Protein AF-A0A352X367-F1 (afdb_monomer)

Foldseek 3Di:
DPPDDPVRVVVVVVVVVVVVVVVVVPPPDPPCPVCNVCPCVCVPPPVVVVVVVVVVVVVVVVVD

Sequence (64 aa):
MSPLSIEERVAALEAEVVFLKQKVVSPEVPVIPWRKKIAGTFTQDSVYKEAMKLGRQYRRYCQS

Structure (mmCIF, N/CA/C/O backbone):
data_AF-A0A352X367-F1
#
_entry.id   AF-A0A352X367-F1
#
loop_
_atom_site.group_PDB
_atom_site.id
_atom_site.type_symbol
_atom_site.label_atom_id
_atom_site.label_alt_id
_atom_site.label_comp_id
_atom_site.label_asym_id
_atom_site.label_entity_id
_atom_site.label_seq_id
_atom_site.pdbx_PDB_ins_code
_atom_site.Cartn_x
_atom_site.Cartn_y
_atom_site.Cartn_z
_atom_site.occupancy
_atom_site.B_iso_or_equiv
_atom_site.auth_seq_id
_atom_site.auth_comp_id
_atom_site.auth_asym_id
_atom_site.auth_atom_id
_atom_site.pdbx_PDB_model_num
ATOM 1 N N . MET A 1 1 ? -10.112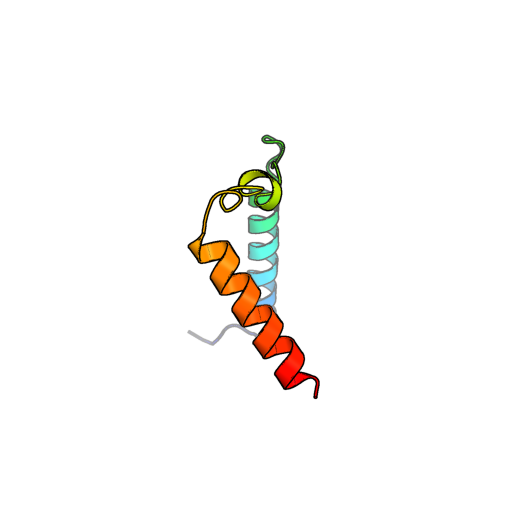 9.141 35.391 1.00 43.47 1 MET A N 1
ATOM 2 C CA . MET A 1 1 ? -10.795 8.509 34.245 1.00 43.47 1 MET A CA 1
ATOM 3 C C . MET A 1 1 ? -10.617 7.014 34.396 1.00 43.47 1 MET A C 1
ATOM 5 O O . MET A 1 1 ? -9.482 6.556 34.354 1.00 43.47 1 MET A O 1
ATOM 9 N N . SER A 1 2 ? -11.690 6.283 34.684 1.00 57.16 2 SER A N 1
ATOM 10 C CA . SER A 1 2 ? -11.650 4.818 34.705 1.00 57.16 2 SER A CA 1
ATOM 11 C C . SER A 1 2 ? -11.378 4.322 33.283 1.00 57.16 2 SER A C 1
ATOM 13 O O . SER A 1 2 ? -11.947 4.896 32.349 1.00 57.16 2 SER A O 1
ATOM 15 N N . PRO A 1 3 ? -10.491 3.334 33.081 1.00 75.69 3 PRO A N 1
ATOM 16 C CA . P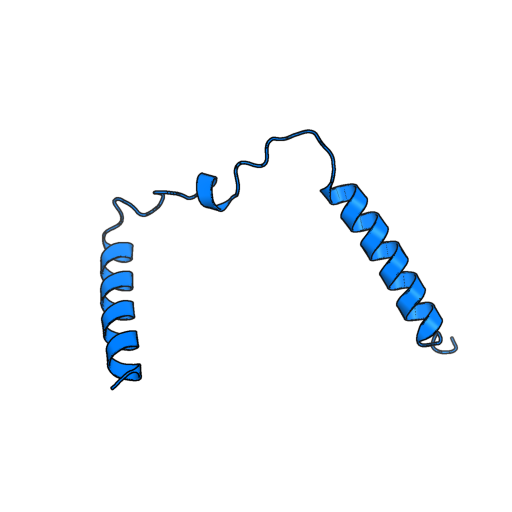RO A 1 3 ? -10.265 2.789 31.752 1.00 75.69 3 PRO A CA 1
ATOM 17 C C . PRO A 1 3 ? -11.581 2.193 31.246 1.00 75.69 3 PRO A C 1
ATOM 19 O O . PRO A 1 3 ? -12.216 1.423 31.965 1.00 75.69 3 PRO A O 1
ATOM 22 N N . LEU A 1 4 ? -11.988 2.589 30.036 1.00 79.94 4 LEU A N 1
ATOM 23 C CA . LEU A 1 4 ? -13.130 1.997 29.337 1.00 79.94 4 LEU A CA 1
ATOM 24 C C . LEU A 1 4 ? -12.999 0.473 29.342 1.00 79.94 4 LEU A C 1
ATOM 26 O O . LEU A 1 4 ? -11.886 -0.057 29.194 1.00 79.94 4 LEU A O 1
ATOM 30 N N . SER A 1 5 ? -14.128 -0.219 29.480 1.00 90.38 5 SER A N 1
ATOM 31 C CA . SER A 1 5 ? -14.157 -1.671 29.357 1.00 90.38 5 SER A CA 1
ATOM 32 C C . SER A 1 5 ? -13.694 -2.090 27.955 1.00 90.38 5 SER A C 1
ATOM 34 O O . SER A 1 5 ? -13.651 -1.296 27.006 1.00 90.38 5 SER A O 1
ATOM 36 N N . ILE A 1 6 ? -13.286 -3.349 27.808 1.00 91.75 6 ILE A N 1
ATOM 37 C CA . ILE A 1 6 ? -12.844 -3.859 26.505 1.00 91.75 6 ILE A CA 1
ATOM 38 C C . ILE A 1 6 ? -13.992 -3.780 25.496 1.00 91.75 6 ILE A C 1
ATOM 40 O O . ILE A 1 6 ? -13.775 -3.377 24.358 1.00 91.75 6 ILE A O 1
ATOM 44 N N . GLU A 1 7 ? -15.207 -4.087 25.932 1.00 93.75 7 GLU A N 1
ATOM 45 C CA . GLU A 1 7 ? -16.425 -4.061 25.129 1.00 93.75 7 GLU A CA 1
ATOM 46 C C . GLU A 1 7 ? -16.718 -2.649 24.609 1.00 93.75 7 GLU A C 1
ATOM 48 O O . GLU A 1 7 ? -16.991 -2.475 23.424 1.00 93.75 7 GLU A O 1
ATOM 53 N N . GLU A 1 8 ? -16.570 -1.624 25.452 1.00 92.50 8 GLU A N 1
ATOM 54 C CA . GLU A 1 8 ? -16.755 -0.219 25.060 1.00 92.50 8 GLU A CA 1
ATOM 55 C C . GLU A 1 8 ? -15.719 0.228 24.020 1.00 92.50 8 GLU A C 1
ATOM 57 O O . GLU A 1 8 ? -16.040 0.932 23.060 1.00 92.50 8 GLU A O 1
ATOM 62 N N . ARG A 1 9 ? -14.467 -0.217 24.173 1.00 93.88 9 ARG A N 1
ATOM 63 C CA . ARG A 1 9 ? -13.389 0.076 23.217 1.00 93.88 9 ARG A CA 1
ATOM 64 C C . ARG A 1 9 ? -13.606 -0.630 21.882 1.00 93.88 9 ARG A C 1
ATOM 66 O O . ARG A 1 9 ? -13.338 -0.040 20.838 1.00 93.88 9 ARG A O 1
ATOM 73 N N . VAL A 1 10 ? -14.081 -1.874 21.912 1.00 95.25 10 VAL A N 1
ATOM 74 C CA . VAL A 1 10 ? -14.395 -2.645 20.703 1.00 95.25 10 VAL A CA 1
ATOM 75 C C . VAL A 1 10 ? -15.578 -2.017 19.971 1.00 95.25 10 VAL A C 1
ATOM 77 O O . VAL A 1 10 ? -15.466 -1.766 18.776 1.00 95.25 10 VAL A O 1
ATOM 80 N N . ALA A 1 11 ? -16.648 -1.650 20.678 1.00 95.12 11 ALA A N 1
ATOM 81 C CA . ALA A 1 11 ? -17.806 -0.986 20.082 1.00 95.12 11 ALA A CA 1
ATOM 82 C C . ALA A 1 11 ? -17.438 0.356 19.419 1.00 95.12 11 ALA A C 1
ATOM 84 O O . ALA A 1 11 ? -17.899 0.657 18.316 1.00 95.12 11 ALA A O 1
ATOM 85 N N . ALA A 1 12 ? -16.561 1.145 20.052 1.00 95.00 12 ALA A N 1
ATOM 86 C CA . ALA A 1 12 ? -16.052 2.385 19.467 1.00 95.00 12 ALA A CA 1
ATOM 87 C C . ALA A 1 12 ? -15.256 2.134 18.171 1.00 95.00 12 ALA A C 1
ATOM 89 O O . ALA A 1 12 ? -15.461 2.828 17.174 1.00 95.00 12 ALA A O 1
ATOM 90 N N . LEU A 1 13 ? -14.396 1.110 18.159 1.00 95.56 13 LEU A N 1
ATOM 91 C CA . LEU A 1 13 ? -13.618 0.729 16.976 1.00 95.56 13 LEU A CA 1
ATOM 92 C C . LEU A 1 13 ? -14.500 0.186 15.848 1.00 95.56 13 LEU A C 1
ATOM 94 O O . LEU A 1 13 ? -14.273 0.504 14.682 1.00 95.56 13 LEU A O 1
ATOM 98 N N . GLU A 1 14 ? -15.516 -0.613 16.164 1.00 95.81 14 GLU A N 1
ATOM 99 C CA . GLU A 1 14 ? -16.457 -1.137 15.172 1.00 95.81 14 GLU A CA 1
ATOM 100 C C . GLU A 1 14 ? -17.232 -0.007 14.487 1.00 95.81 14 GLU A C 1
ATOM 102 O O . GLU A 1 14 ? -17.333 0.014 13.255 1.00 95.81 14 GLU A O 1
ATOM 107 N N . ALA A 1 15 ? -17.704 0.975 15.260 1.00 95.12 15 ALA A N 1
ATOM 108 C CA . ALA A 1 15 ? -18.373 2.158 14.728 1.00 95.12 15 ALA A CA 1
ATOM 109 C C . ALA A 1 15 ? -17.450 2.974 13.805 1.00 95.12 15 ALA A C 1
ATOM 111 O O . ALA A 1 15 ? -17.854 3.385 12.712 1.00 95.12 15 ALA A O 1
ATOM 112 N N . GLU A 1 16 ? -16.190 3.158 14.199 1.00 94.81 16 GLU A N 1
ATOM 113 C CA . GLU A 1 16 ? -15.200 3.880 13.400 1.00 94.81 16 GLU A CA 1
ATOM 114 C C . GLU A 1 16 ? -14.857 3.140 12.097 1.00 94.81 16 GLU A C 1
ATOM 116 O O . GLU A 1 16 ? -14.794 3.744 11.024 1.00 94.81 16 GLU A O 1
ATOM 121 N N . VAL A 1 17 ? -14.723 1.812 12.143 1.00 94.75 17 VAL A N 1
ATOM 122 C CA . VAL A 1 17 ? -14.491 0.984 10.952 1.00 94.75 17 VAL A CA 1
ATOM 123 C C . VAL A 1 17 ? -15.664 1.071 9.976 1.00 94.75 17 VAL A C 1
ATOM 125 O O . VAL A 1 17 ? -15.443 1.158 8.765 1.00 94.75 17 VAL A O 1
ATOM 128 N N . VAL A 1 18 ? -16.907 1.058 10.467 1.00 93.31 18 VAL A N 1
ATOM 129 C CA . VAL A 1 18 ? -18.100 1.227 9.620 1.00 93.31 18 VAL A CA 1
ATOM 130 C C . VAL A 1 18 ? -18.08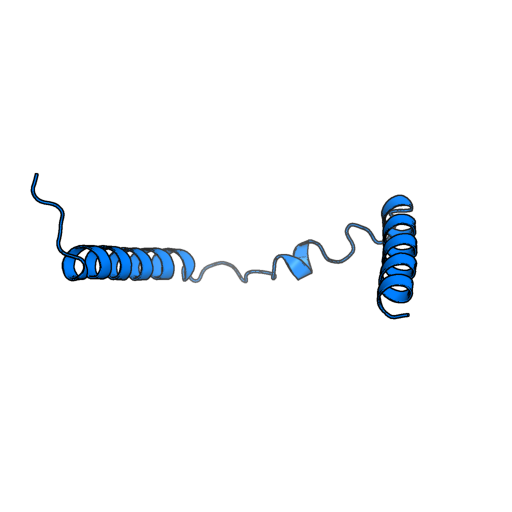6 2.594 8.937 1.00 93.31 18 VAL A C 1
ATOM 132 O O . VAL A 1 18 ? -18.262 2.670 7.719 1.00 93.31 18 VAL A O 1
ATOM 135 N N . PHE A 1 19 ? -17.788 3.656 9.684 1.00 90.50 19 PHE A N 1
ATOM 136 C CA . PHE A 1 19 ? -17.672 5.011 9.148 1.00 90.50 19 PHE A CA 1
ATOM 137 C C . PHE A 1 19 ? -16.571 5.135 8.080 1.00 90.50 19 PHE A C 1
ATOM 139 O O . PHE A 1 19 ? -16.787 5.716 7.013 1.00 90.50 19 PHE A O 1
ATOM 146 N N . LEU A 1 20 ? -15.397 4.541 8.316 1.00 87.94 20 LEU A N 1
ATOM 147 C CA . LEU A 1 20 ? -14.294 4.536 7.352 1.00 87.94 20 LEU A CA 1
ATOM 148 C C . LEU A 1 20 ? -14.644 3.754 6.084 1.00 87.94 20 LEU A C 1
ATOM 150 O O . LEU A 1 20 ? -14.369 4.220 4.979 1.00 87.94 20 LEU A O 1
ATOM 154 N N . LYS A 1 21 ? -15.297 2.595 6.217 1.00 86.12 21 LYS A N 1
ATOM 155 C CA . LYS A 1 21 ? -15.767 1.814 5.064 1.00 86.12 21 LYS A CA 1
ATOM 156 C C . LYS A 1 21 ? -16.758 2.612 4.223 1.00 86.12 21 LYS A C 1
ATOM 158 O O . LYS A 1 21 ? -16.619 2.640 3.005 1.00 86.12 21 LYS A O 1
ATOM 163 N N . GLN A 1 22 ? -17.699 3.311 4.852 1.00 85.50 22 GLN A N 1
ATOM 164 C CA . GLN A 1 22 ? -18.654 4.172 4.147 1.00 85.50 22 GLN A CA 1
ATOM 165 C C . GLN A 1 22 ? -17.957 5.311 3.390 1.00 85.50 22 GLN A C 1
ATOM 167 O O . GLN A 1 22 ? -18.318 5.589 2.250 1.00 85.50 22 GLN A 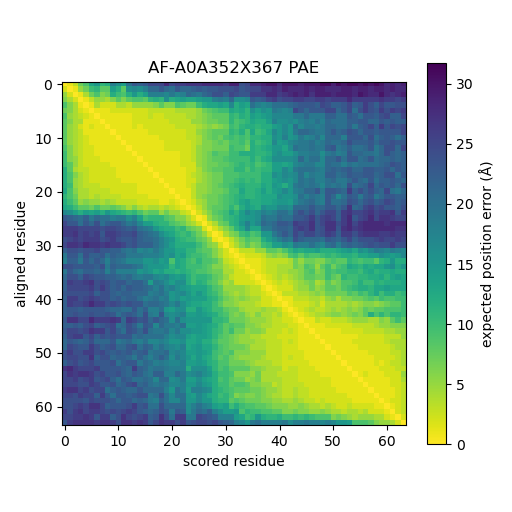O 1
ATOM 172 N N . LYS A 1 23 ? -16.909 5.915 3.968 1.00 80.50 23 LYS A N 1
ATOM 173 C CA . LYS A 1 23 ? -16.093 6.929 3.276 1.00 80.50 23 LYS A CA 1
ATOM 174 C C . LYS A 1 23 ? -15.327 6.377 2.072 1.00 80.50 23 LYS A C 1
ATOM 176 O O . LYS A 1 23 ? -15.172 7.079 1.078 1.00 80.50 23 LYS A O 1
ATOM 181 N N . VAL A 1 24 ? -14.837 5.141 2.158 1.00 74.19 24 VAL A N 1
ATOM 182 C CA . VAL A 1 24 ? -14.064 4.495 1.083 1.00 74.19 24 VAL A CA 1
ATOM 183 C C . VAL A 1 24 ? -14.962 3.996 -0.055 1.00 74.19 24 VAL A C 1
ATOM 185 O O . VAL A 1 24 ? -14.522 3.959 -1.199 1.00 74.19 24 VAL A O 1
ATOM 188 N N . VAL A 1 25 ? -16.220 3.649 0.230 1.00 69.81 25 VAL A N 1
ATOM 189 C CA . VAL A 1 25 ? -17.185 3.107 -0.750 1.00 69.81 25 VAL A CA 1
ATOM 190 C C . VAL A 1 25 ? -17.884 4.208 -1.578 1.00 69.81 25 VAL A C 1
ATOM 192 O O . VAL A 1 25 ? -18.802 3.917 -2.339 1.00 69.81 25 VAL A O 1
ATOM 195 N N . SER A 1 26 ? -17.439 5.470 -1.506 1.00 60.56 26 SER A N 1
ATOM 196 C CA . SER A 1 26 ? -17.988 6.540 -2.354 1.00 60.56 26 SER A CA 1
ATOM 197 C C . SER A 1 26 ? -17.908 6.169 -3.857 1.00 60.56 26 SER A C 1
ATOM 199 O O . SER A 1 26 ? -16.828 5.799 -4.330 1.00 60.56 26 SER A O 1
ATOM 201 N N . PRO A 1 27 ? -19.017 6.230 -4.621 1.00 59.97 27 PRO A N 1
ATOM 202 C CA . PRO A 1 27 ? -19.174 5.485 -5.876 1.00 59.97 27 PRO A CA 1
ATOM 203 C C . PRO A 1 27 ? -18.581 6.127 -7.148 1.00 59.97 27 PRO A C 1
ATOM 205 O O . PRO A 1 27 ? -18.885 5.663 -8.243 1.00 59.97 27 PRO A O 1
ATOM 208 N N . GLU A 1 28 ? -17.740 7.161 -7.077 1.00 59.50 28 GLU A N 1
ATOM 209 C CA . GLU A 1 28 ? -17.570 8.056 -8.242 1.00 59.50 28 GLU A CA 1
ATOM 210 C C . GLU A 1 28 ? -16.284 7.977 -9.066 1.00 59.50 28 GLU A C 1
ATOM 212 O O . GLU A 1 28 ? -16.103 8.770 -9.986 1.00 59.50 28 GLU A O 1
ATOM 217 N N . VAL A 1 29 ? -15.404 6.999 -8.859 1.00 59.09 29 VAL A N 1
ATOM 218 C CA . VAL A 1 29 ? -14.305 6.802 -9.817 1.00 59.09 29 VAL A CA 1
ATOM 219 C C . VAL A 1 29 ? -14.148 5.318 -10.091 1.00 59.09 29 VAL A C 1
ATOM 221 O O . VAL A 1 29 ? -13.963 4.566 -9.133 1.00 59.09 29 VAL A O 1
ATOM 224 N N . PRO A 1 30 ? -14.163 4.856 -11.360 1.00 61.25 30 PRO A N 1
ATOM 225 C CA . PRO A 1 30 ? -13.646 3.536 -11.669 1.00 61.25 30 PRO A CA 1
ATOM 226 C C . PRO A 1 30 ? -12.200 3.539 -11.192 1.00 61.25 30 PRO A C 1
ATOM 228 O O . PRO A 1 30 ? -11.319 4.138 -11.814 1.00 61.25 30 PRO A O 1
ATOM 231 N N . VAL A 1 31 ? -11.969 2.940 -10.023 1.00 65.19 31 VAL A N 1
ATOM 232 C CA . VAL A 1 31 ? -10.649 2.809 -9.432 1.00 65.19 31 VAL A CA 1
ATOM 233 C C . VAL A 1 31 ? -9.913 1.883 -10.376 1.00 65.19 31 VAL A C 1
ATOM 235 O O . VAL A 1 31 ? -9.946 0.667 -10.211 1.00 65.19 31 VAL A O 1
ATOM 238 N N . ILE A 1 32 ? -9.279 2.448 -11.411 1.00 69.81 32 ILE A N 1
ATOM 239 C CA . ILE A 1 32 ? -8.231 1.758 -12.146 1.00 69.81 32 ILE A CA 1
ATOM 240 C C . ILE A 1 32 ? -7.334 1.241 -11.029 1.00 69.81 32 ILE A C 1
ATOM 242 O O . ILE A 1 32 ? -6.782 2.073 -10.293 1.00 69.81 32 ILE A O 1
ATOM 246 N N . PRO A 1 33 ? -7.262 -0.090 -10.824 1.00 74.44 33 PRO A N 1
ATOM 247 C CA . PRO A 1 33 ? -6.517 -0.640 -9.713 1.00 74.44 33 PRO A CA 1
ATOM 248 C C . PRO A 1 33 ? -5.136 -0.015 -9.766 1.00 74.44 33 PRO A C 1
ATOM 250 O O . PRO A 1 33 ? -4.558 0.063 -10.849 1.00 74.44 33 PRO A O 1
ATOM 253 N N . TRP A 1 34 ? -4.609 0.472 -8.647 1.00 70.88 34 TRP A N 1
ATOM 254 C CA . TRP A 1 34 ? -3.319 1.170 -8.650 1.00 70.88 34 TRP A CA 1
ATOM 255 C C . TRP A 1 34 ? -2.227 0.345 -9.361 1.00 70.88 34 TRP A C 1
ATOM 257 O O . TRP A 1 34 ? -1.400 0.906 -10.066 1.00 70.88 34 TRP A O 1
ATOM 267 N N . ARG A 1 35 ? -2.319 -0.996 -9.309 1.00 74.12 35 ARG A N 1
ATOM 268 C CA . ARG A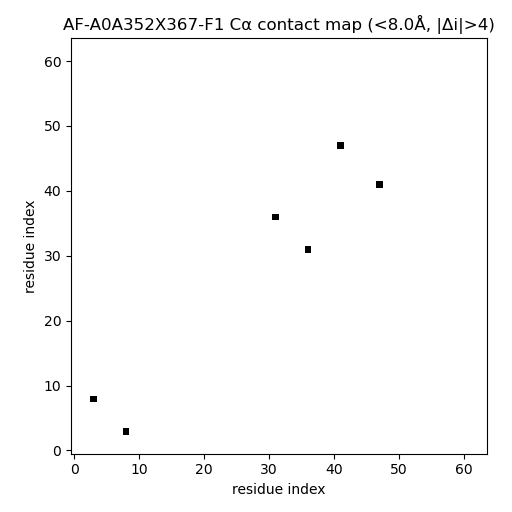 1 35 ? -1.497 -1.937 -10.091 1.00 74.12 35 ARG A CA 1
ATOM 269 C C . ARG A 1 35 ? -1.570 -1.720 -11.606 1.00 74.12 35 ARG A C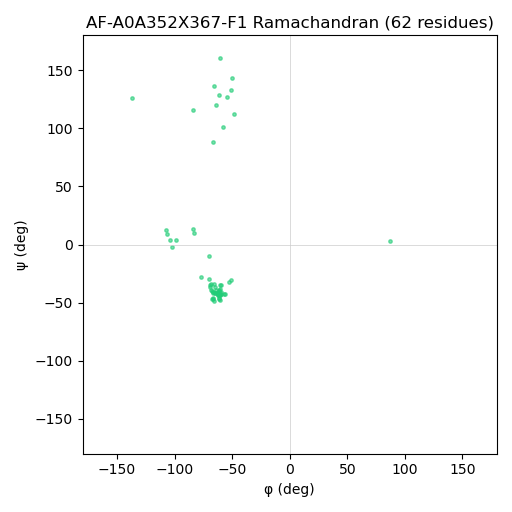 1
ATOM 271 O O . ARG A 1 35 ? -0.544 -1.777 -12.265 1.00 74.12 35 ARG A O 1
ATOM 278 N N . LYS A 1 36 ? -2.762 -1.466 -12.158 1.00 78.50 36 LYS A N 1
ATOM 279 C CA . LYS A 1 36 ? -2.945 -1.083 -13.567 1.00 78.50 36 LYS A CA 1
ATOM 280 C C . LYS A 1 36 ? -2.420 0.330 -13.844 1.00 78.50 36 LYS A C 1
ATOM 282 O O . LYS A 1 36 ? -1.956 0.563 -14.949 1.00 78.50 36 LYS A O 1
ATOM 287 N N . LYS A 1 37 ? -2.442 1.246 -12.863 1.00 76.00 37 LYS A N 1
ATOM 288 C CA . LYS A 1 37 ? -1.854 2.595 -13.014 1.00 76.00 37 LYS A CA 1
ATOM 289 C C . LYS A 1 37 ? -0.324 2.572 -13.114 1.00 76.00 37 LYS A C 1
ATOM 291 O O . LYS A 1 37 ? 0.235 3.388 -13.831 1.00 76.00 37 LYS A O 1
ATOM 296 N N . ILE A 1 38 ? 0.34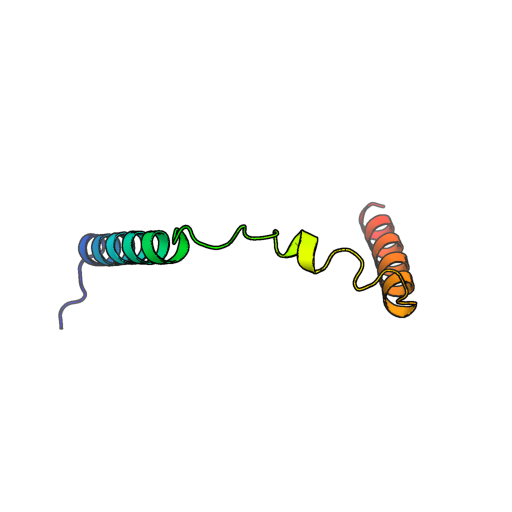0 1.649 -12.416 1.00 78.19 38 ILE A N 1
ATOM 297 C CA . ILE A 1 38 ? 1.811 1.516 -12.415 1.00 78.19 38 ILE A CA 1
ATOM 298 C C . ILE A 1 38 ? 2.330 0.424 -13.366 1.00 78.19 38 ILE A C 1
ATOM 300 O O . ILE A 1 38 ? 3.519 0.098 -13.378 1.00 78.19 38 ILE A O 1
ATOM 304 N N . ALA A 1 39 ? 1.438 -0.214 -14.127 1.00 79.62 39 ALA A N 1
ATOM 305 C CA . ALA A 1 39 ? 1.821 -1.274 -15.043 1.00 79.62 39 ALA A CA 1
ATOM 306 C C . ALA A 1 39 ? 2.727 -0.693 -16.136 1.00 79.62 39 ALA A C 1
ATOM 308 O O . ALA A 1 39 ? 2.336 0.202 -16.877 1.00 79.62 39 ALA A O 1
ATOM 309 N N . GLY A 1 40 ? 3.948 -1.213 -16.224 1.00 79.75 40 GLY A N 1
ATOM 310 C CA . GLY A 1 40 ? 4.916 -0.808 -17.237 1.00 79.75 40 GLY A CA 1
ATOM 311 C C . GLY A 1 40 ? 5.792 0.397 -16.884 1.00 79.75 40 GLY A C 1
ATOM 312 O O . GLY A 1 40 ? 6.639 0.755 -17.699 1.00 79.75 40 GLY A O 1
ATOM 313 N N . THR A 1 41 ? 5.678 0.965 -15.674 1.00 84.75 41 THR A N 1
ATOM 314 C CA . THR A 1 41 ? 6.557 2.057 -15.199 1.00 84.75 41 THR A CA 1
ATOM 315 C C . THR A 1 41 ? 8.046 1.716 -15.329 1.00 84.75 41 THR A C 1
ATOM 317 O O . THR A 1 41 ? 8.855 2.585 -15.623 1.00 84.75 41 THR A O 1
ATOM 320 N N . PHE A 1 42 ? 8.404 0.440 -15.183 1.00 84.75 42 PHE A N 1
ATOM 321 C CA . PHE A 1 42 ? 9.793 -0.025 -15.208 1.00 84.75 42 PHE A CA 1
ATOM 322 C C . PHE A 1 42 ? 10.170 -0.795 -16.485 1.00 84.75 42 PHE A C 1
ATOM 324 O O . PHE A 1 42 ? 11.213 -1.442 -16.531 1.00 84.75 42 PHE A O 1
ATOM 331 N N . THR A 1 43 ? 9.341 -0.768 -17.537 1.00 83.88 43 THR A N 1
ATOM 332 C CA . THR A 1 43 ? 9.567 -1.583 -18.753 1.00 83.88 43 THR A CA 1
ATOM 333 C C . THR A 1 43 ? 10.899 -1.265 -19.442 1.00 83.88 43 THR A C 1
ATOM 335 O O . THR A 1 43 ? 11.552 -2.159 -19.987 1.00 83.88 43 THR A O 1
ATOM 338 N N . GLN A 1 44 ? 11.318 0.001 -19.403 1.00 87.19 44 GLN A N 1
ATOM 339 C CA . GLN A 1 44 ? 12.556 0.486 -20.024 1.00 87.19 44 GLN A CA 1
ATOM 340 C C . GLN A 1 44 ? 13.686 0.732 -19.012 1.00 87.19 44 GLN A C 1
ATOM 342 O O . GLN A 1 44 ? 14.766 1.164 -19.402 1.00 87.19 44 GLN A O 1
ATOM 347 N N . ASP A 1 45 ? 13.472 0.418 -17.734 1.00 91.81 45 ASP A N 1
ATOM 348 C CA . ASP A 1 45 ? 14.453 0.653 -16.677 1.00 91.81 45 ASP A CA 1
ATOM 349 C C . ASP A 1 45 ? 15.470 -0.506 -16.609 1.00 91.81 45 ASP A C 1
ATOM 351 O O . ASP A 1 45 ? 15.126 -1.665 -16.340 1.00 91.81 45 ASP A O 1
ATOM 355 N N . SER A 1 46 ? 16.740 -0.204 -16.897 1.00 91.12 46 SER A N 1
ATOM 356 C CA . SER A 1 46 ? 17.847 -1.167 -16.849 1.00 91.12 46 SER A CA 1
ATOM 357 C C . SER A 1 46 ? 18.183 -1.602 -15.421 1.00 91.12 46 SER A C 1
ATOM 359 O O . SER A 1 46 ? 18.445 -2.786 -15.199 1.00 91.12 46 SER A O 1
ATOM 361 N N . VAL A 1 47 ? 18.090 -0.692 -14.450 1.00 92.25 47 VAL A N 1
ATOM 362 C CA . VAL A 1 47 ? 18.342 -0.962 -13.027 1.00 92.25 47 VAL A CA 1
ATOM 363 C C . VAL A 1 47 ? 17.294 -1.934 -12.494 1.00 92.25 47 VAL A C 1
ATOM 365 O O . VAL A 1 47 ? 17.620 -2.908 -11.811 1.00 92.25 47 VAL A O 1
ATOM 368 N N . TYR A 1 48 ? 16.031 -1.749 -12.886 1.00 89.56 48 TYR A N 1
ATOM 369 C CA . TYR A 1 48 ? 14.956 -2.677 -12.534 1.00 89.56 48 TYR A CA 1
ATOM 370 C C . TYR A 1 48 ? 15.217 -4.103 -13.054 1.00 89.56 48 TYR A C 1
ATOM 372 O O . TYR A 1 48 ? 15.025 -5.086 -12.329 1.00 89.56 48 TYR A O 1
ATOM 380 N N . LYS A 1 49 ? 15.701 -4.247 -14.297 1.00 90.62 49 LYS A N 1
ATOM 381 C CA . LYS A 1 49 ? 16.041 -5.563 -14.874 1.00 90.62 49 LYS A CA 1
ATOM 382 C C . LYS A 1 49 ? 17.151 -6.264 -14.091 1.00 90.62 49 LYS A C 1
ATOM 384 O O . LYS A 1 49 ? 17.052 -7.474 -13.851 1.00 90.62 49 LYS A O 1
ATOM 389 N N . GLU A 1 50 ? 18.181 -5.527 -13.687 1.00 93.44 50 GLU A N 1
ATOM 390 C CA . GLU A 1 50 ? 19.298 -6.055 -12.899 1.00 93.44 50 GLU A CA 1
ATOM 391 C C . GLU A 1 50 ? 18.858 -6.486 -11.498 1.00 93.44 50 GLU A C 1
ATOM 393 O O . GLU A 1 50 ? 19.122 -7.625 -11.098 1.00 93.44 50 GLU A O 1
ATOM 398 N N . ALA A 1 51 ? 18.086 -5.651 -10.797 1.00 93.56 51 ALA A N 1
ATOM 399 C CA . ALA A 1 51 ? 17.529 -5.985 -9.487 1.00 93.56 51 ALA A CA 1
ATOM 400 C C . ALA A 1 51 ? 16.679 -7.269 -9.538 1.00 93.56 51 ALA A C 1
ATOM 402 O O . ALA A 1 51 ? 16.819 -8.169 -8.704 1.00 93.56 51 ALA A O 1
ATOM 403 N N . MET A 1 52 ? 15.850 -7.419 -10.577 1.00 93.12 52 MET A N 1
ATOM 404 C CA . MET A 1 52 ? 15.045 -8.625 -10.781 1.00 93.12 52 MET A CA 1
ATOM 405 C C . MET A 1 52 ? 15.896 -9.870 -11.070 1.00 93.12 52 MET A C 1
ATOM 407 O O . MET A 1 52 ? 15.529 -10.974 -10.653 1.00 93.12 52 MET A O 1
ATOM 411 N N . LYS A 1 53 ? 17.029 -9.727 -11.771 1.00 95.56 53 LYS A N 1
ATOM 412 C CA . LYS A 1 53 ? 17.979 -10.825 -12.014 1.00 95.56 53 LYS A CA 1
ATOM 413 C C .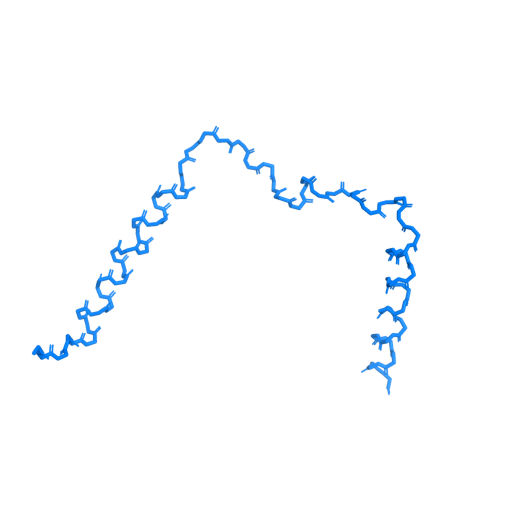 LYS A 1 53 ? 18.624 -11.291 -10.710 1.00 95.56 53 LYS A C 1
ATOM 415 O O . LYS A 1 53 ? 18.605 -12.494 -10.441 1.00 95.56 53 LYS A O 1
ATOM 420 N N . LEU A 1 54 ? 19.121 -10.359 -9.899 1.00 95.88 54 LEU A N 1
ATOM 421 C CA . LEU A 1 54 ? 19.736 -10.650 -8.601 1.00 95.88 54 LEU A CA 1
ATOM 422 C C . LEU A 1 54 ? 18.738 -11.319 -7.649 1.00 95.88 54 LEU A C 1
ATOM 424 O O . LEU A 1 54 ? 19.018 -12.385 -7.104 1.00 95.88 54 LEU A O 1
ATOM 428 N N . GLY A 1 55 ? 17.518 -10.787 -7.545 1.00 95.19 55 GLY A N 1
ATOM 429 C CA . GLY A 1 55 ? 16.471 -11.386 -6.713 1.00 95.19 55 GLY A CA 1
ATOM 430 C C . GLY A 1 55 ? 16.099 -12.817 -7.129 1.00 95.19 55 GLY A C 1
ATOM 431 O O . GLY A 1 55 ? 15.820 -13.663 -6.279 1.00 95.19 55 GLY A O 1
ATOM 432 N N . ARG A 1 56 ? 16.124 -13.140 -8.434 1.00 96.06 56 ARG A N 1
ATOM 433 C CA . ARG A 1 56 ? 15.934 -14.525 -8.917 1.00 96.06 56 ARG A CA 1
ATOM 434 C C . ARG A 1 56 ? 17.099 -15.446 -8.557 1.00 96.06 56 ARG A C 1
ATOM 436 O O . ARG A 1 56 ? 16.872 -16.633 -8.344 1.00 96.06 56 ARG A O 1
ATOM 443 N N . GLN A 1 57 ? 18.331 -14.946 -8.552 1.00 96.25 57 GLN A N 1
ATOM 444 C CA . GLN A 1 57 ? 19.493 -15.733 -8.130 1.00 96.25 57 GLN A CA 1
ATOM 445 C C . GLN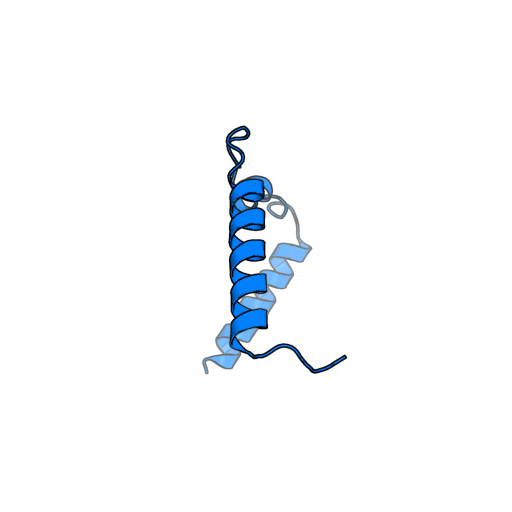 A 1 57 ? 19.424 -16.029 -6.632 1.00 96.25 57 GLN A C 1
ATOM 447 O O . GLN A 1 57 ? 19.523 -17.189 -6.250 1.00 96.25 57 GLN A O 1
ATOM 452 N N . TYR A 1 58 ? 19.130 -15.015 -5.817 1.00 94.62 58 TYR A N 1
ATOM 453 C CA . TYR A 1 58 ? 18.997 -15.166 -4.370 1.00 94.62 58 TYR A CA 1
ATOM 454 C C . TYR A 1 58 ? 17.888 -16.151 -3.980 1.00 94.62 58 TYR A C 1
ATOM 456 O O . TYR A 1 58 ? 18.125 -17.075 -3.213 1.00 94.62 58 TYR A O 1
ATOM 464 N N . ARG A 1 59 ? 16.691 -16.034 -4.576 1.00 95.38 59 ARG A N 1
ATOM 465 C CA . ARG A 1 59 ? 15.595 -16.982 -4.301 1.00 95.38 59 ARG A CA 1
ATOM 466 C C . ARG A 1 59 ? 15.940 -18.424 -4.659 1.00 95.38 59 ARG A C 1
ATOM 468 O O . ARG A 1 59 ? 15.533 -19.318 -3.933 1.00 95.38 59 ARG A O 1
ATOM 475 N N . ARG A 1 60 ? 16.669 -18.646 -5.759 1.00 95.25 60 ARG A N 1
ATOM 476 C CA . ARG A 1 60 ? 17.135 -19.990 -6.131 1.00 95.25 60 ARG A CA 1
ATOM 477 C C . ARG A 1 60 ? 18.152 -20.524 -5.130 1.00 95.25 60 ARG A C 1
ATOM 479 O O . ARG A 1 60 ? 18.038 -21.675 -4.751 1.00 95.25 60 ARG A O 1
ATOM 486 N N . TYR A 1 61 ? 19.072 -19.676 -4.675 1.00 93.38 61 TYR A N 1
ATOM 487 C CA . TYR A 1 61 ? 20.037 -20.029 -3.636 1.00 93.38 61 TYR A CA 1
ATOM 488 C C . TYR A 1 61 ? 19.358 -20.407 -2.310 1.00 93.38 61 TYR A C 1
ATOM 490 O O . TYR A 1 61 ? 19.739 -21.386 -1.692 1.00 93.38 61 TYR A O 1
ATOM 498 N N . CYS A 1 62 ? 18.313 -19.689 -1.886 1.00 87.56 62 CYS A N 1
ATOM 499 C CA . CYS A 1 62 ? 17.567 -20.025 -0.665 1.00 87.56 62 CYS A CA 1
ATOM 500 C C . CYS A 1 62 ? 16.712 -21.301 -0.762 1.00 87.56 62 CYS A C 1
ATOM 502 O O . CYS A 1 62 ? 16.137 -21.713 0.241 1.00 87.56 62 CYS A O 1
ATOM 504 N N . GLN A 1 63 ? 16.549 -21.872 -1.955 1.00 78.38 63 GLN A N 1
ATOM 505 C CA . GLN A 1 63 ? 15.752 -23.083 -2.190 1.00 78.38 63 GLN A CA 1
ATOM 506 C C . GLN A 1 63 ? 16.619 -24.341 -2.358 1.00 78.38 63 GLN A C 1
ATOM 508 O O . GLN A 1 63 ? 16.071 -25.425 -2.547 1.00 78.38 63 GLN A O 1
ATOM 513 N N . SER A 1 64 ? 17.942 -24.185 -2.311 1.00 61.09 64 SER A N 1
ATOM 514 C CA . SER A 1 64 ? 18.967 -25.230 -2.416 1.00 61.09 64 SER A CA 1
ATOM 515 C C . SER A 1 64 ? 19.715 -25.366 -1.102 1.00 61.09 64 SER A C 1
ATOM 517 O O . SER A 1 64 ? 20.001 -26.519 -0.721 1.00 61.09 64 SER A O 1
#

pLDDT: mean 83.68, std 12.79, range [43.47, 96.25]

Secondary structure (DSSP, 8-state):
-PPPPHHHHHHHHHHHHHHHHHHHT---S----HHHHSTTTTTT-HHHHHHHHHHHHHHHHTT-

Mean predicted aligned error: 12.96 Å

Solvent-accessible surface area (backbone atoms only — not comparable to full-atom values): 4050 Å² total; per-residue (Å²): 131,81,80,74,53,70,67,60,52,48,54,52,48,53,53,49,52,52,53,50,50,58,66,69,62,60,88,85,64,88,72,68,50,67,67,68,73,56,61,66,78,57,75,86,39,66,66,56,54,50,54,55,51,52,54,53,51,52,55,53,59,78,75,108

Radius of gyration: 22.75 Å; Cα contacts (8 Å, |Δi|>4): 3; chains: 1; bounding box: 39×34×55 Å